Protein AF-A0A852EEK1-F1 (afdb_monomer)

Mean predicted aligned error: 7.88 Å

Solvent-accessible surface area (backbone atoms only — not comparable to full-atom values): 4800 Å² total; per-residue (Å²): 132,91,72,77,84,87,84,85,82,55,72,78,37,72,51,75,45,79,46,68,33,84,50,96,52,64,44,71,86,82,73,81,70,51,69,89,70,80,75,61,98,69,58,80,81,72,69,79,57,90,39,45,43,54,75,36,74,50,72,49,72,44,73,34,43,73,90,56,43,134

InterPro domains:
  IPR008972 Cupredoxin [G3DSA:2.60.40.420] (1-70)
  IPR008972 Cupredoxin [SSF49503] (1-70)
  IPR011707 Multicopper oxidase-like, N-terminal [PF07732] (2-67)

Sequence (70 aa):
GLLGPTLRAEVGDTLVVHLKNMADKPVSIHPQGLGSLYDDRTLPAEKRDDAVLPGQLYTYVWDISEEVGP

Nearest PDB structures (foldseek):
  1sdd-assembly1_A  TM=8.114E-01  e=7.553E-05  Bos taurus
  4bdv-assembly1_A  TM=8.067E-01  e=2.523E-04  Homo sapiens
  8tn9-assembly1_A  TM=8.168E-01  e=9.633E-04  Homo sapiens
  1wib-assembly1_A  TM=2.785E-01  e=9.331E+00  Mus musculus

Foldseek 3Di:
DPDDDDDDDDAQDKDKDKDFAQDQAFADDDDPLQPPPPPPVDDCVVVPRRGAHHGGIDMDIGHRHPNSPD

Organism: Vidua macroura (NCBI:txid187451)

pLDDT: mean 77.02, std 17.78, range [41.66, 95.75]

Radius of gyration: 13.35 Å; Cα contacts (8 Å, |Δi|>4): 83; chains: 1; bounding box: 31×37×31 Å

Structure (mmCIF, N/CA/C/O backbone):
data_AF-A0A852EEK1-F1
#
_entry.id   AF-A0A852EEK1-F1
#
loop_
_atom_site.group_PDB
_atom_site.id
_atom_site.type_symbol
_atom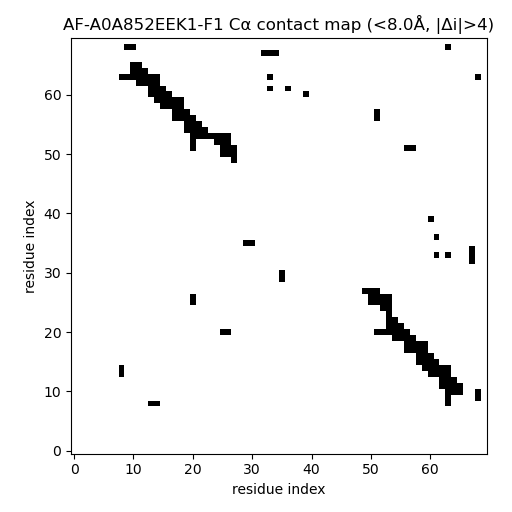_site.label_atom_id
_atom_site.label_alt_id
_atom_site.label_comp_id
_atom_site.label_asym_id
_atom_site.label_entity_id
_atom_site.label_seq_id
_atom_site.pdbx_PDB_ins_code
_atom_site.Cartn_x
_atom_site.Cartn_y
_atom_site.Cartn_z
_atom_site.occupancy
_atom_site.B_iso_or_equiv
_atom_site.auth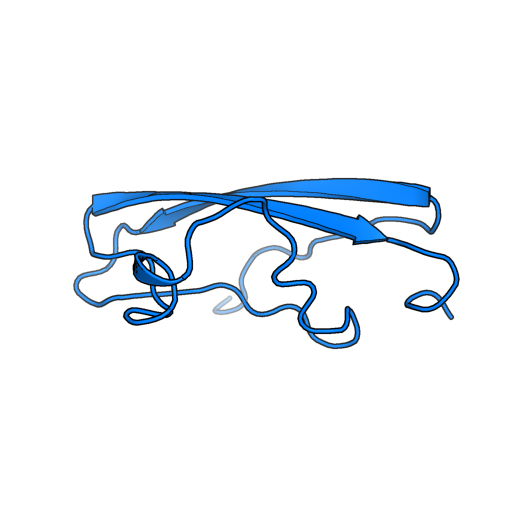_seq_id
_atom_site.auth_comp_id
_atom_site.auth_asym_id
_atom_site.auth_atom_id
_atom_site.pdbx_PDB_model_num
ATOM 1 N N . GLY A 1 1 ? -1.846 -17.046 7.515 1.00 78.44 1 GLY A N 1
ATOM 2 C CA . GLY A 1 1 ? -0.614 -16.420 8.043 1.00 78.44 1 GLY A CA 1
ATOM 3 C C . GLY A 1 1 ? -0.897 -14.977 8.416 1.00 78.44 1 GLY A C 1
ATOM 4 O O . GLY A 1 1 ? -2.016 -14.539 8.193 1.00 78.44 1 GLY A O 1
ATOM 5 N N . LEU A 1 2 ? 0.084 -14.266 8.983 1.00 93.44 2 LEU A N 1
ATOM 6 C CA . LEU A 1 2 ? -0.041 -12.855 9.403 1.00 93.44 2 LEU A CA 1
ATOM 7 C C . LEU A 1 2 ? 0.453 -11.845 8.351 1.00 93.44 2 LEU A C 1
ATOM 9 O O . LEU A 1 2 ? 0.274 -10.645 8.525 1.00 93.44 2 LEU A O 1
ATOM 13 N N . LEU A 1 3 ? 1.101 -12.323 7.286 1.00 94.06 3 LEU A N 1
ATOM 14 C CA . LEU A 1 3 ? 1.640 -11.475 6.227 1.00 94.06 3 LEU A CA 1
ATOM 15 C C . LEU A 1 3 ? 0.533 -11.041 5.264 1.00 94.06 3 LEU A C 1
ATOM 17 O O . LEU A 1 3 ? -0.333 -11.844 4.909 1.00 94.06 3 LEU A O 1
ATOM 21 N N . GLY A 1 4 ? 0.600 -9.778 4.843 1.00 90.94 4 GLY A N 1
ATOM 22 C CA . GLY A 1 4 ? -0.239 -9.239 3.778 1.00 90.94 4 GLY A CA 1
ATOM 23 C C . GLY A 1 4 ? 0.062 -9.869 2.409 1.00 90.94 4 GLY A C 1
ATOM 24 O O . GLY A 1 4 ? 0.953 -10.716 2.287 1.00 90.94 4 GLY A O 1
ATOM 25 N N . PRO A 1 5 ? -0.680 -9.469 1.364 1.00 94.00 5 PRO A N 1
ATOM 26 C CA . PRO A 1 5 ? -0.464 -9.976 0.015 1.00 94.00 5 PRO A CA 1
ATOM 27 C C . PRO A 1 5 ? 0.922 -9.587 -0.514 1.00 94.00 5 PRO A C 1
ATOM 29 O O . PRO A 1 5 ? 1.419 -8.491 -0.259 1.00 94.00 5 PRO A O 1
ATOM 32 N N . THR A 1 6 ? 1.533 -10.479 -1.292 1.00 93.38 6 THR A N 1
ATOM 33 C CA . THR A 1 6 ? 2.755 -10.163 -2.037 1.00 93.38 6 THR A CA 1
ATOM 34 C C . THR A 1 6 ? 2.395 -9.371 -3.288 1.00 93.38 6 THR A C 1
ATOM 36 O O . THR A 1 6 ? 1.660 -9.871 -4.138 1.00 93.38 6 THR A O 1
ATOM 39 N N . LEU A 1 7 ? 2.939 -8.161 -3.413 1.00 90.38 7 LEU A N 1
ATOM 40 C CA . LEU A 1 7 ? 2.841 -7.344 -4.621 1.00 90.38 7 LEU A CA 1
ATOM 41 C C . LEU A 1 7 ? 4.063 -7.602 -5.516 1.00 90.38 7 LEU A C 1
ATOM 43 O O . LEU A 1 7 ? 5.170 -7.775 -5.007 1.00 90.38 7 LEU A O 1
ATOM 47 N N . ARG A 1 8 ? 3.861 -7.671 -6.836 1.00 91.00 8 ARG A N 1
ATOM 48 C CA . ARG A 1 8 ? 4.909 -7.900 -7.844 1.00 91.00 8 ARG A CA 1
ATOM 49 C C . ARG A 1 8 ? 4.691 -6.954 -9.019 1.00 91.00 8 ARG A C 1
ATOM 51 O O . ARG A 1 8 ? 3.542 -6.734 -9.391 1.00 91.00 8 ARG A O 1
ATOM 58 N N . ALA A 1 9 ? 5.781 -6.443 -9.569 1.00 89.31 9 ALA A N 1
ATOM 59 C CA . ALA A 1 9 ? 5.817 -5.576 -10.739 1.00 89.31 9 ALA A CA 1
ATOM 60 C C . ALA A 1 9 ? 7.210 -5.674 -11.379 1.00 89.31 9 ALA A C 1
ATOM 62 O O . ALA A 1 9 ? 8.164 -6.084 -10.707 1.00 89.31 9 ALA A O 1
ATOM 63 N N . GLU A 1 10 ? 7.315 -5.323 -12.653 1.00 91.69 10 GLU A N 1
ATOM 64 C CA . GLU A 1 10 ? 8.566 -5.243 -13.404 1.00 91.69 10 GLU A CA 1
ATOM 65 C C . GLU A 1 10 ? 8.972 -3.783 -13.633 1.00 91.69 10 GLU A C 1
ATOM 67 O O . GLU A 1 10 ? 8.193 -2.853 -13.423 1.00 91.69 10 GLU A O 1
ATOM 72 N N . VAL A 1 11 ? 10.220 -3.569 -14.047 1.00 91.00 11 VAL A N 1
ATOM 73 C CA . VAL A 1 11 ? 10.686 -2.234 -14.426 1.00 91.00 11 VAL A CA 1
ATOM 74 C C . VAL A 1 11 ? 9.885 -1.737 -15.631 1.00 91.00 11 VAL A C 1
ATOM 76 O O . VAL A 1 11 ? 9.779 -2.429 -16.642 1.00 91.00 11 VAL A O 1
ATOM 79 N N . GLY A 1 12 ? 9.340 -0.529 -15.518 1.00 88.81 12 GLY A N 1
ATOM 80 C CA . GLY A 1 12 ? 8.433 0.083 -16.486 1.00 88.81 12 GLY A CA 1
ATOM 81 C C . GLY A 1 12 ? 6.950 -0.041 -16.124 1.00 88.81 12 GLY A C 1
ATOM 82 O O . GLY A 1 12 ? 6.133 0.632 -16.752 1.00 88.81 12 GLY A O 1
ATOM 83 N N . ASP A 1 13 ? 6.592 -0.842 -15.115 1.00 91.94 13 ASP A N 1
ATOM 84 C CA . ASP A 1 13 ? 5.213 -0.941 -14.632 1.00 91.94 13 ASP A CA 1
ATOM 85 C C . ASP A 1 13 ? 4.829 0.231 -13.715 1.00 91.94 13 ASP A C 1
ATOM 87 O O . ASP A 1 13 ? 5.655 0.791 -12.990 1.00 91.94 13 ASP A O 1
ATOM 91 N N . THR A 1 14 ? 3.526 0.515 -13.658 1.00 89.00 14 THR A N 1
ATOM 92 C CA . THR A 1 14 ? 2.916 1.345 -12.611 1.00 89.00 14 THR A CA 1
ATOM 93 C C . THR A 1 14 ? 2.032 0.472 -11.726 1.00 89.00 14 THR A C 1
ATOM 95 O O . THR A 1 14 ? 1.038 -0.107 -12.177 1.00 89.00 14 THR A O 1
ATOM 98 N N . LEU A 1 15 ? 2.352 0.405 -10.437 1.00 87.12 15 LEU A N 1
ATOM 99 C CA . LEU A 1 15 ? 1.564 -0.309 -9.444 1.00 87.12 15 LEU A CA 1
ATOM 100 C C . LEU A 1 15 ? 0.539 0.629 -8.799 1.00 87.12 15 LEU A C 1
ATOM 102 O O . LEU A 1 15 ? 0.899 1.607 -8.148 1.00 87.12 15 LEU A O 1
ATOM 106 N N . VAL A 1 16 ? -0.746 0.295 -8.931 1.00 89.81 16 VAL A N 1
ATOM 107 C CA . VAL A 1 16 ? -1.854 1.047 -8.323 1.00 89.81 16 VAL A CA 1
ATOM 108 C C . VAL A 1 16 ? -2.484 0.228 -7.196 1.00 89.81 16 VAL A C 1
ATOM 110 O O . VAL A 1 16 ? -3.106 -0.808 -7.439 1.00 89.81 16 VAL A O 1
ATOM 113 N N . VAL A 1 17 ? -2.358 0.696 -5.954 1.00 87.94 17 VAL A N 1
ATOM 114 C CA . VAL A 1 17 ? -2.865 0.013 -4.754 1.00 87.94 17 VAL A CA 1
ATOM 115 C C . VAL A 1 17 ? -3.980 0.822 -4.112 1.00 87.94 17 VAL A C 1
ATOM 117 O O . VAL A 1 17 ? -3.768 1.928 -3.629 1.00 87.94 17 VAL A O 1
ATOM 120 N N . HIS A 1 18 ? -5.166 0.226 -4.026 1.00 91.25 18 HIS A N 1
ATOM 121 C CA . HIS A 1 18 ? -6.307 0.811 -3.329 1.00 91.25 18 HIS A CA 1
ATOM 122 C C . HIS A 1 18 ? -6.338 0.310 -1.882 1.00 91.25 18 HIS A C 1
ATOM 124 O O . HIS A 1 18 ? -6.674 -0.848 -1.621 1.00 91.25 18 HIS A O 1
ATOM 130 N N . LEU A 1 19 ? -5.994 1.176 -0.933 1.00 88.75 19 LEU A N 1
ATOM 131 C CA . LEU A 1 19 ? -6.066 0.895 0.494 1.00 88.75 19 LEU A CA 1
ATOM 132 C C . LEU A 1 19 ? -7.394 1.396 1.056 1.00 88.75 19 LEU A C 1
ATOM 134 O O . LEU A 1 19 ? -7.674 2.590 1.030 1.00 88.75 19 LEU A O 1
ATOM 138 N N . LYS A 1 20 ? -8.172 0.491 1.653 1.00 92.88 20 LYS A N 1
ATOM 139 C CA . LYS A 1 20 ? -9.298 0.838 2.524 1.00 92.88 20 LYS A CA 1
ATOM 140 C C . LYS A 1 20 ? -8.934 0.517 3.968 1.00 92.88 20 LYS A C 1
ATOM 142 O O . LYS A 1 20 ? -8.770 -0.658 4.303 1.00 92.88 20 LYS A O 1
ATOM 147 N N . ASN A 1 21 ? -8.838 1.529 4.826 1.00 93.75 21 ASN A N 1
ATOM 148 C CA . ASN A 1 21 ? -8.550 1.298 6.235 1.00 93.75 21 ASN A CA 1
ATOM 149 C C . ASN A 1 21 ? -9.816 0.834 6.968 1.00 93.75 21 ASN A C 1
ATOM 151 O O . ASN A 1 21 ? -10.736 1.611 7.206 1.00 93.75 21 ASN A O 1
ATOM 155 N N . MET A 1 22 ? -9.861 -0.446 7.330 1.00 95.75 22 MET A N 1
ATOM 156 C CA . MET A 1 22 ? -10.934 -1.034 8.144 1.00 95.75 22 MET A CA 1
ATOM 157 C C . MET A 1 22 ? -10.489 -1.325 9.586 1.00 95.75 22 MET A C 1
ATOM 159 O O . MET A 1 22 ? -11.203 -2.006 10.317 1.00 95.75 22 MET A O 1
ATOM 163 N N . ALA A 1 23 ? -9.310 -0.845 9.987 1.00 94.31 23 ALA A N 1
ATOM 164 C CA . ALA A 1 23 ? -8.840 -0.891 11.365 1.00 94.31 23 ALA A CA 1
ATOM 165 C C . ALA A 1 23 ? -9.389 0.294 12.178 1.00 94.31 23 ALA A C 1
ATOM 167 O O . ALA A 1 23 ? -9.982 1.229 11.645 1.00 94.31 23 ALA A O 1
ATOM 168 N N . ASP A 1 24 ? -9.163 0.249 13.486 1.00 95.75 24 ASP A N 1
ATOM 169 C CA . ASP A 1 24 ? -9.532 1.268 14.474 1.00 95.75 24 ASP A CA 1
ATOM 170 C C . ASP A 1 24 ? -8.481 2.377 14.641 1.00 95.75 24 ASP A C 1
ATOM 172 O O . ASP A 1 24 ? -8.713 3.369 15.331 1.00 95.75 24 ASP A O 1
ATOM 176 N N . LYS A 1 25 ? -7.330 2.227 13.985 1.00 91.50 25 LYS A N 1
ATOM 177 C CA . LYS A 1 25 ? -6.203 3.158 14.032 1.00 91.50 25 LYS A CA 1
ATOM 178 C C . LYS A 1 25 ? -5.801 3.625 12.634 1.00 91.50 25 LYS A C 1
ATOM 180 O O . LYS A 1 25 ? -6.056 2.905 11.667 1.00 91.50 25 LYS A O 1
ATOM 185 N N . PRO A 1 26 ? -5.154 4.794 12.508 1.00 87.88 26 PRO A N 1
ATOM 186 C CA . PRO A 1 26 ? -4.569 5.225 11.244 1.00 87.88 26 PRO A CA 1
ATOM 187 C C . PRO A 1 26 ? -3.529 4.212 10.735 1.00 87.88 26 PRO A C 1
ATOM 189 O O . PRO A 1 26 ? -2.756 3.670 11.530 1.00 87.88 26 PRO A O 1
ATOM 192 N N . VAL A 1 27 ? -3.516 3.944 9.426 1.00 88.25 27 VAL A N 1
ATOM 193 C CA . VAL A 1 27 ? -2.561 3.021 8.781 1.00 88.25 27 VAL A CA 1
ATOM 194 C C . VAL A 1 27 ? -2.023 3.594 7.472 1.00 88.25 27 VAL A C 1
ATOM 196 O O . VAL A 1 27 ? -2.704 4.360 6.800 1.00 88.25 27 VAL A O 1
ATOM 199 N N . SER A 1 28 ? -0.831 3.175 7.064 1.00 85.25 28 SER A N 1
ATOM 200 C CA . SER A 1 28 ? -0.241 3.519 5.767 1.00 85.25 28 SER A CA 1
ATOM 201 C C . SER A 1 28 ? 0.537 2.338 5.188 1.00 85.25 28 SER A C 1
ATOM 203 O O . SER A 1 28 ? 0.850 1.379 5.899 1.00 85.25 28 SER A O 1
ATOM 205 N N . ILE A 1 29 ? 0.817 2.384 3.881 1.00 85.00 29 ILE A N 1
ATOM 206 C CA . ILE A 1 29 ? 1.699 1.427 3.202 1.00 85.00 29 ILE A CA 1
ATOM 207 C C . ILE A 1 29 ? 2.964 2.164 2.772 1.00 85.00 29 ILE A C 1
ATOM 209 O O . ILE A 1 29 ? 2.889 3.137 2.028 1.00 85.00 29 ILE A O 1
ATOM 213 N N . HIS A 1 30 ? 4.119 1.674 3.221 1.00 81.31 30 HIS A N 1
ATOM 214 C CA . HIS A 1 30 ? 5.422 2.223 2.864 1.00 81.31 30 HIS A CA 1
ATOM 215 C C . HIS A 1 30 ? 6.232 1.172 2.087 1.00 81.31 30 HIS A C 1
ATOM 217 O O . HIS A 1 30 ? 6.666 0.184 2.692 1.00 81.31 30 HIS A O 1
ATOM 223 N N . PRO A 1 31 ? 6.447 1.339 0.770 1.00 76.12 31 PRO A N 1
ATOM 224 C CA . PRO A 1 31 ? 7.304 0.437 0.012 1.00 76.12 31 PRO A CA 1
ATOM 225 C C . PRO A 1 31 ? 8.769 0.623 0.427 1.00 76.12 31 PRO A C 1
ATOM 227 O O . PRO A 1 31 ? 9.219 1.726 0.717 1.00 76.12 31 PRO A O 1
ATOM 230 N N . GLN A 1 32 ? 9.528 -0.468 0.483 1.00 73.06 32 GLN A N 1
ATOM 231 C CA . GLN A 1 32 ? 10.965 -0.424 0.748 1.00 73.06 32 GLN A CA 1
ATOM 232 C C . GLN A 1 32 ? 11.721 -0.526 -0.582 1.00 73.06 32 GLN A C 1
ATOM 234 O O . GLN A 1 32 ? 11.412 -1.400 -1.384 1.00 73.06 32 GLN A O 1
ATOM 239 N N . GLY A 1 33 ? 12.707 0.344 -0.819 1.00 64.38 33 GLY A N 1
ATOM 240 C CA . GLY A 1 33 ? 13.544 0.321 -2.032 1.00 64.38 33 GLY A CA 1
ATOM 241 C C . GLY A 1 33 ? 12.988 1.133 -3.203 1.00 64.38 33 GLY A C 1
ATOM 242 O O . GLY A 1 33 ? 13.763 1.695 -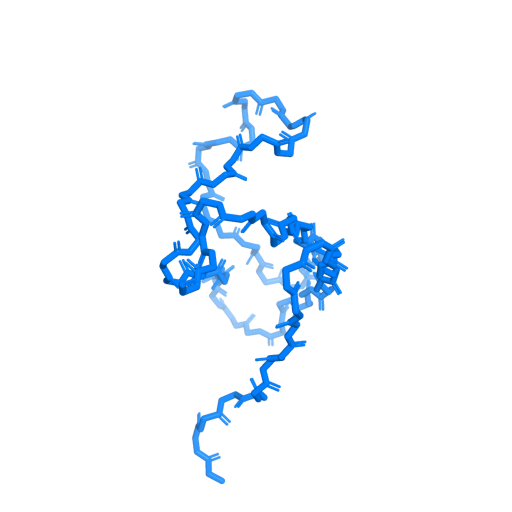3.966 1.00 64.38 33 GLY A O 1
ATOM 243 N N . LEU A 1 34 ? 11.668 1.313 -3.268 1.00 60.59 34 LEU A N 1
ATOM 244 C CA . LEU A 1 34 ? 11.095 2.455 -3.968 1.00 60.59 34 LEU A CA 1
ATOM 245 C C . LEU A 1 34 ? 11.400 3.655 -3.071 1.00 60.59 34 LEU A C 1
ATOM 247 O O . LEU A 1 34 ? 10.950 3.678 -1.922 1.00 60.59 34 LEU A O 1
ATOM 251 N N . GLY A 1 35 ? 12.236 4.594 -3.528 1.00 52.50 35 GLY A N 1
ATOM 252 C CA . GLY A 1 35 ? 12.429 5.863 -2.823 1.00 52.50 35 GLY A CA 1
ATOM 253 C C . GLY A 1 35 ? 11.065 6.423 -2.421 1.00 52.50 35 GLY A C 1
ATOM 254 O O . GLY A 1 35 ? 10.064 6.111 -3.063 1.00 52.50 35 GLY A O 1
ATOM 255 N N . SER A 1 36 ? 10.989 7.185 -1.333 1.00 52.41 36 SER A N 1
ATOM 256 C CA . SER A 1 36 ? 9.729 7.755 -0.859 1.00 52.41 36 SER A CA 1
ATOM 257 C C . SER A 1 36 ? 9.204 8.781 -1.875 1.00 52.41 36 SER A C 1
ATOM 259 O O . SER A 1 36 ? 9.361 9.989 -1.699 1.00 52.41 36 SER A O 1
ATOM 261 N N . LEU A 1 37 ? 8.665 8.300 -2.992 1.00 48.06 37 LEU A N 1
ATOM 262 C CA . LEU A 1 37 ? 8.183 9.069 -4.123 1.00 48.06 37 LEU A CA 1
ATOM 263 C C . LEU A 1 37 ? 6.799 9.584 -3.734 1.00 48.06 37 LEU A C 1
ATOM 265 O O . LEU A 1 37 ? 5.768 9.165 -4.244 1.00 48.06 37 LEU A O 1
ATOM 269 N N . TYR A 1 38 ? 6.809 10.498 -2.765 1.00 47.53 38 TYR A N 1
ATOM 270 C CA . TYR A 1 38 ? 5.726 11.410 -2.419 1.00 47.53 38 TYR A CA 1
ATOM 271 C C . TYR A 1 38 ? 5.621 12.514 -3.481 1.00 47.53 38 TYR A C 1
ATOM 273 O O . TYR A 1 38 ? 5.646 13.705 -3.155 1.00 47.53 38 TYR A O 1
ATOM 281 N N . ASP A 1 39 ? 5.574 12.113 -4.750 1.00 43.19 39 ASP A N 1
ATOM 282 C CA . ASP A 1 39 ? 5.184 12.982 -5.859 1.00 43.19 39 ASP A CA 1
ATOM 283 C C . ASP A 1 39 ? 3.856 12.486 -6.448 1.00 43.19 39 ASP A C 1
ATOM 285 O O . ASP A 1 39 ? 3.609 12.514 -7.653 1.00 43.19 39 ASP A O 1
ATOM 289 N N . ASP A 1 40 ? 2.961 12.023 -5.568 1.00 46.28 40 ASP A N 1
ATOM 290 C CA . ASP A 1 40 ? 1.546 12.168 -5.855 1.00 46.28 40 ASP A CA 1
ATOM 291 C C . ASP A 1 40 ? 1.235 13.667 -5.750 1.00 46.28 40 ASP A C 1
ATOM 293 O O . ASP A 1 40 ? 1.797 14.397 -4.938 1.00 46.28 40 ASP A O 1
ATOM 297 N N . ARG A 1 41 ? 0.408 14.192 -6.644 1.00 41.69 41 ARG A N 1
ATOM 298 C CA . ARG A 1 41 ? 0.163 15.635 -6.785 1.00 41.69 41 ARG A CA 1
ATOM 299 C C . ARG A 1 41 ? -0.706 16.197 -5.644 1.00 41.69 41 ARG A C 1
ATOM 301 O O . ARG A 1 41 ? -1.650 16.939 -5.910 1.00 41.69 41 ARG A O 1
ATOM 308 N N . THR A 1 42 ? -0.421 15.822 -4.401 1.00 46.81 42 THR A N 1
ATOM 309 C CA . THR A 1 42 ? -1.126 16.224 -3.186 1.00 46.81 42 THR A CA 1
ATOM 310 C C . THR A 1 42 ? -0.482 17.449 -2.548 1.00 46.81 42 THR A C 1
ATOM 312 O O . THR A 1 42 ? 0.729 17.700 -2.607 1.00 46.81 42 THR A O 1
ATOM 315 N N . LEU A 1 43 ? -1.336 18.295 -1.981 1.00 41.91 43 LEU A N 1
ATOM 316 C CA . LEU A 1 43 ? -0.958 19.569 -1.394 1.00 41.91 43 LEU A CA 1
ATOM 317 C C . LEU A 1 43 ? -0.159 19.332 -0.101 1.00 41.91 43 LEU A C 1
ATOM 319 O O . LEU A 1 43 ? -0.443 18.402 0.644 1.00 41.91 43 LEU A O 1
ATOM 323 N N . PRO A 1 44 ? 0.774 20.225 0.277 1.00 45.50 44 PRO A N 1
ATOM 324 C CA . PRO A 1 44 ? 1.532 20.119 1.531 1.00 45.50 44 PRO A CA 1
ATOM 325 C C . PRO A 1 44 ? 0.678 20.032 2.811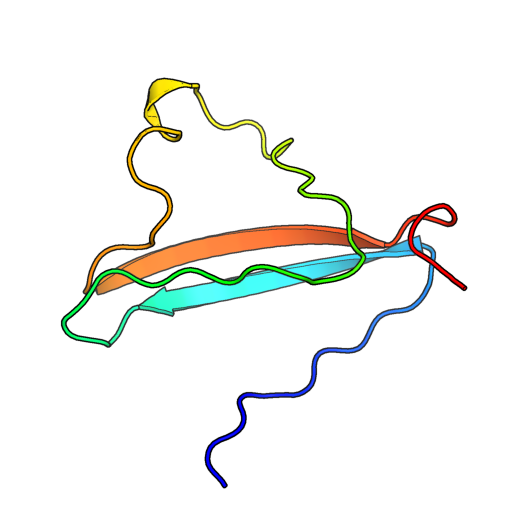 1.00 45.50 44 PRO A C 1
ATOM 327 O O . PRO A 1 44 ? 1.182 19.661 3.866 1.00 45.50 44 PRO A O 1
ATOM 330 N N . ALA A 1 45 ? -0.608 20.391 2.740 1.00 44.28 45 ALA A N 1
ATOM 331 C CA . ALA A 1 45 ? -1.557 20.235 3.838 1.00 44.28 45 ALA A CA 1
ATOM 332 C C . ALA A 1 45 ? -1.975 18.772 4.084 1.00 44.28 45 ALA A C 1
ATOM 334 O O . ALA A 1 45 ? -2.373 18.478 5.203 1.00 44.28 45 ALA A O 1
ATOM 335 N N . GLU A 1 46 ? -1.826 17.894 3.086 1.00 47.56 46 GLU A N 1
ATOM 336 C CA . GLU A 1 46 ? -2.037 16.435 3.142 1.00 47.56 46 GLU A CA 1
ATOM 337 C C . GLU A 1 46 ? -0.776 15.693 3.641 1.00 47.56 46 GLU A C 1
ATOM 339 O O . GLU A 1 46 ? -0.773 14.477 3.788 1.00 47.56 46 GLU A O 1
ATOM 344 N N . LYS A 1 47 ? 0.308 16.438 3.925 1.00 51.50 47 LYS A N 1
ATOM 345 C CA . LYS A 1 47 ? 1.603 15.940 4.424 1.00 51.50 47 LYS A CA 1
ATOM 346 C C . LYS A 1 47 ? 1.769 16.075 5.948 1.00 51.50 47 LYS A C 1
ATOM 348 O O . LYS A 1 47 ? 2.896 16.048 6.437 1.00 51.50 47 LYS A O 1
ATOM 353 N N . ARG A 1 48 ? 0.697 16.316 6.719 1.00 41.66 48 ARG A N 1
ATOM 354 C CA . ARG A 1 48 ? 0.760 16.454 8.196 1.00 41.66 48 ARG A CA 1
ATOM 355 C C . ARG A 1 48 ? 0.218 15.239 8.959 1.00 41.66 48 ARG A C 1
ATOM 357 O O . ARG A 1 48 ? 0.255 15.238 10.189 1.00 41.66 48 ARG A O 1
ATOM 364 N N . ASP A 1 49 ? -0.241 14.219 8.248 1.00 49.53 49 ASP A N 1
ATOM 365 C CA . ASP A 1 49 ? -1.060 13.128 8.763 1.00 49.53 49 ASP A CA 1
ATOM 366 C C . ASP A 1 49 ? -0.857 11.861 7.913 1.00 49.53 49 ASP A C 1
ATOM 368 O O . ASP A 1 49 ? -1.791 11.368 7.297 1.00 49.53 49 ASP A O 1
ATOM 372 N N . ASP A 1 50 ? 0.383 11.346 7.921 1.00 62.94 50 ASP A N 1
ATOM 373 C CA . 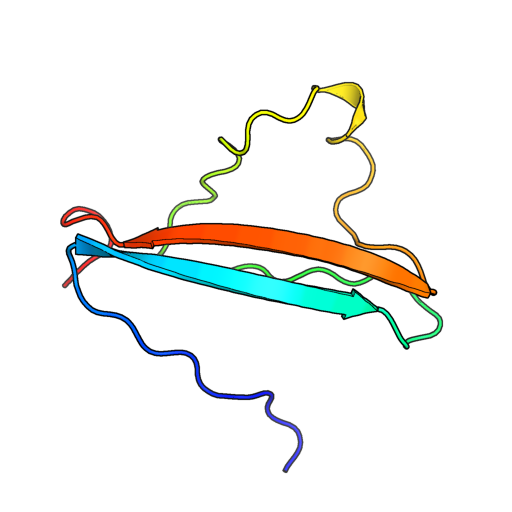ASP A 1 50 ? 0.990 10.193 7.204 1.00 62.94 50 ASP A CA 1
ATOM 374 C C . ASP A 1 50 ? 0.254 8.824 7.276 1.00 62.94 50 ASP A C 1
ATOM 376 O O . ASP A 1 50 ? 0.861 7.750 7.160 1.00 62.94 50 ASP A O 1
ATOM 380 N N . ALA A 1 51 ? -1.054 8.810 7.509 1.00 72.50 51 ALA A N 1
ATOM 381 C CA . ALA A 1 51 ? -1.861 7.625 7.688 1.00 72.50 51 ALA A CA 1
ATOM 382 C C . ALA A 1 51 ? 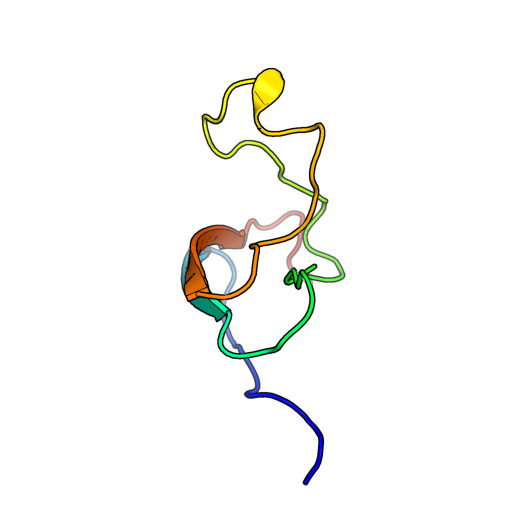-3.304 7.829 7.207 1.00 72.50 51 ALA A C 1
ATOM 384 O O . ALA A 1 51 ? -3.991 8.779 7.566 1.00 72.50 51 ALA A O 1
ATOM 385 N N . VAL A 1 52 ? -3.803 6.845 6.467 1.00 84.69 52 VAL A N 1
ATOM 386 C CA . VAL A 1 52 ? -5.213 6.715 6.103 1.00 84.69 52 VAL A CA 1
ATOM 387 C C . VAL A 1 52 ? -6.007 6.457 7.378 1.00 84.69 52 VAL A C 1
ATOM 389 O O . VAL A 1 52 ? -5.782 5.452 8.061 1.00 84.69 52 VAL A O 1
ATOM 392 N N . LEU A 1 53 ? -6.930 7.353 7.727 1.00 89.88 53 LEU A N 1
ATOM 393 C CA . LEU A 1 53 ? -7.724 7.240 8.953 1.00 89.88 53 LEU A CA 1
ATOM 394 C C . LEU A 1 53 ? -8.735 6.080 8.863 1.00 89.88 53 LEU A C 1
ATOM 396 O O . LEU A 1 53 ? -9.093 5.654 7.761 1.00 89.88 53 LEU A O 1
ATOM 400 N N . PRO A 1 54 ? -9.229 5.559 10.002 1.00 94.38 54 PRO A N 1
ATOM 401 C CA . PRO A 1 54 ? -10.279 4.541 10.022 1.00 94.38 54 PRO A CA 1
ATOM 402 C C . PRO A 1 54 ? -11.467 4.885 9.114 1.00 94.38 54 PRO A C 1
ATOM 404 O O . PRO A 1 54 ? -12.026 5.978 9.177 1.00 94.38 54 PRO A O 1
ATOM 407 N N . GLY A 1 55 ? -11.859 3.940 8.261 1.00 93.00 55 GLY A N 1
ATOM 408 C CA . GLY A 1 55 ? -12.962 4.076 7.309 1.00 93.00 55 GLY A CA 1
ATOM 409 C C . GLY A 1 55 ? -12.613 4.776 5.992 1.00 93.00 55 GLY A C 1
ATOM 410 O O . GLY A 1 55 ? -13.425 4.723 5.066 1.00 93.00 55 GLY A O 1
ATOM 411 N N . GLN A 1 56 ? -11.435 5.393 5.869 1.00 88.62 56 GLN A N 1
ATOM 412 C CA . GLN A 1 56 ? -11.026 6.084 4.645 1.00 88.62 56 GLN A CA 1
ATOM 413 C C . GLN A 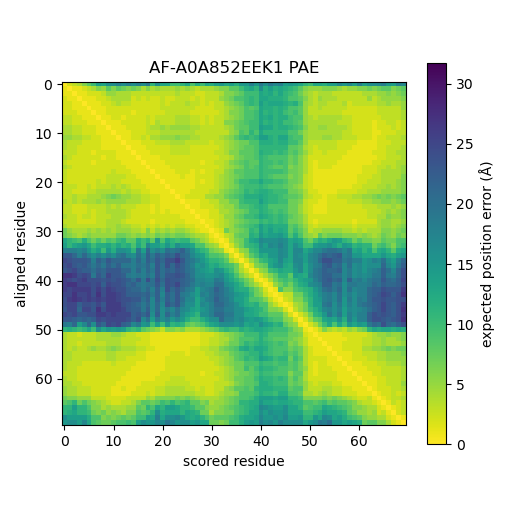1 56 ? -10.477 5.133 3.573 1.00 88.62 56 GLN A C 1
ATOM 415 O O . GLN A 1 56 ? -10.057 4.002 3.841 1.00 88.62 56 GLN A O 1
ATOM 420 N N . LEU A 1 57 ? -10.496 5.633 2.336 1.00 86.50 57 LEU A N 1
ATOM 421 C CA . LEU A 1 57 ? -9.904 5.014 1.158 1.00 86.50 57 LEU A CA 1
ATOM 422 C C . LEU A 1 57 ? -8.799 5.930 0.631 1.00 86.50 57 LEU A C 1
ATOM 424 O O . LEU A 1 57 ? -9.001 7.139 0.545 1.00 86.50 57 LEU A O 1
ATOM 428 N N . TYR A 1 58 ? -7.680 5.345 0.229 1.00 83.31 58 TYR A N 1
ATOM 429 C CA . TYR A 1 58 ? -6.603 6.050 -0.449 1.00 83.31 58 TYR A CA 1
ATOM 430 C C . TYR A 1 58 ? -5.984 5.165 -1.532 1.00 83.31 58 TYR A C 1
ATOM 432 O O . TYR A 1 58 ? -5.933 3.940 -1.385 1.00 83.31 58 TYR A O 1
ATOM 440 N N . THR A 1 59 ? -5.518 5.782 -2.615 1.00 84.25 59 THR A N 1
ATOM 441 C CA . THR A 1 59 ? -4.884 5.079 -3.732 1.00 84.25 59 THR A CA 1
ATOM 442 C C . THR A 1 59 ? -3.414 5.456 -3.805 1.00 84.25 59 THR A C 1
ATOM 444 O O . THR A 1 59 ? -3.086 6.599 -4.102 1.00 84.25 59 THR A O 1
ATOM 447 N N . TYR A 1 60 ? -2.540 4.478 -3.584 1.00 84.31 60 TYR A N 1
ATOM 448 C CA . TYR A 1 60 ? -1.113 4.612 -3.848 1.00 84.31 60 TYR A CA 1
ATOM 449 C C . TYR A 1 60 ? -0.835 4.313 -5.315 1.00 84.31 60 TYR A C 1
ATOM 451 O O . TYR A 1 60 ? -1.359 3.339 -5.862 1.00 84.31 60 TYR A O 1
ATOM 459 N N . VAL A 1 61 ? 0.012 5.131 -5.927 1.00 83.56 61 VAL A N 1
ATOM 460 C CA . VAL A 1 61 ? 0.514 4.925 -7.283 1.00 83.56 61 V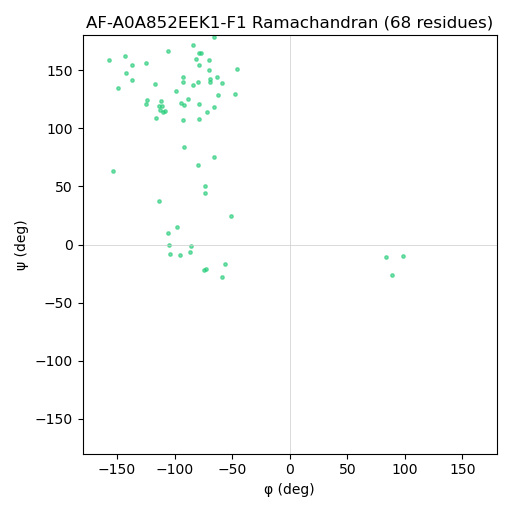AL A CA 1
ATOM 461 C C . VAL A 1 61 ? 2.031 4.941 -7.204 1.00 83.56 61 VAL A C 1
ATOM 463 O O . VAL A 1 61 ? 2.608 5.915 -6.728 1.00 83.56 61 VAL A O 1
ATOM 466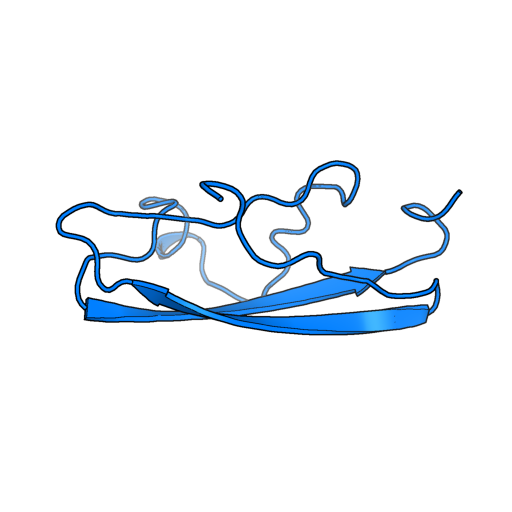 N N . TRP A 1 62 ? 2.663 3.851 -7.624 1.00 84.19 62 TRP A N 1
ATOM 467 C CA . TRP A 1 62 ? 4.116 3.733 -7.661 1.00 84.19 62 TRP A CA 1
ATOM 468 C C . TRP A 1 62 ? 4.576 3.369 -9.059 1.00 84.19 62 TRP A C 1
ATOM 470 O O . TRP A 1 62 ? 4.172 2.336 -9.591 1.00 84.19 62 TRP A O 1
ATOM 480 N N . ASP A 1 63 ? 5.457 4.190 -9.612 1.00 85.44 63 ASP A N 1
ATOM 481 C CA . ASP A 1 63 ? 6.144 3.895 -10.860 1.00 85.44 63 ASP A CA 1
ATOM 482 C C . ASP A 1 63 ? 7.423 3.110 -10.557 1.00 85.44 63 ASP A C 1
ATOM 484 O O . ASP A 1 63 ? 8.253 3.527 -9.746 1.00 85.44 63 ASP A O 1
ATOM 488 N N . ILE A 1 64 ? 7.568 1.942 -11.178 1.00 87.69 64 ILE A N 1
ATOM 489 C CA . ILE A 1 64 ? 8.722 1.064 -10.991 1.00 87.69 64 ILE A CA 1
ATOM 490 C C . ILE A 1 64 ? 9.760 1.427 -12.051 1.00 87.69 64 ILE A C 1
ATOM 492 O O . ILE A 1 64 ? 9.804 0.849 -13.134 1.00 87.69 64 ILE A O 1
ATOM 496 N N . SER A 1 65 ? 10.569 2.442 -11.768 1.00 84.12 65 SER A N 1
ATOM 497 C CA . SER A 1 65 ? 11.623 2.910 -12.669 1.00 84.12 65 SER A CA 1
ATOM 498 C C . SER A 1 65 ? 12.867 2.008 -12.650 1.00 84.12 65 SER A C 1
ATOM 500 O O . SER A 1 65 ? 13.074 1.192 -11.753 1.00 84.12 65 SER A O 1
ATOM 502 N N . GLU A 1 66 ? 13.736 2.167 -13.651 1.00 82.56 66 GLU A N 1
ATOM 503 C CA . GLU A 1 66 ? 15.033 1.471 -13.712 1.00 82.56 66 GLU A CA 1
ATOM 504 C C . GLU A 1 66 ? 15.927 1.775 -12.496 1.00 82.56 66 GLU A C 1
ATOM 506 O O . GLU A 1 66 ? 16.722 0.934 -12.101 1.00 82.56 66 GLU A O 1
ATOM 511 N N . GLU A 1 67 ? 15.781 2.947 -11.865 1.00 78.12 67 GLU A N 1
ATOM 512 C CA . GLU A 1 67 ? 16.604 3.361 -10.715 1.00 78.12 67 GLU A CA 1
ATOM 513 C C . GLU A 1 67 ? 16.243 2.636 -9.405 1.00 78.12 67 GLU A C 1
ATOM 515 O O . GLU A 1 67 ? 17.050 2.586 -8.477 1.00 78.12 67 GLU A O 1
ATOM 520 N N . VAL A 1 68 ? 15.021 2.099 -9.330 1.00 74.31 68 VAL A N 1
ATOM 521 C CA . VAL A 1 68 ? 14.505 1.314 -8.199 1.00 74.31 68 VAL A CA 1
ATOM 522 C C . VAL A 1 68 ? 14.479 -0.189 -8.506 1.00 74.31 68 VAL A C 1
ATOM 524 O O . VAL A 1 68 ? 14.199 -0.999 -7.618 1.00 74.31 68 VAL A O 1
ATOM 527 N N . GLY A 1 69 ? 14.758 -0.557 -9.760 1.00 66.56 69 GLY A N 1
ATOM 528 C CA . GLY A 1 69 ? 14.965 -1.926 -10.212 1.00 66.56 69 GLY A CA 1
ATOM 529 C C . GLY A 1 69 ? 16.367 -2.460 -9.870 1.00 66.56 69 GLY A C 1
ATOM 530 O O . GLY A 1 69 ? 17.248 -1.689 -9.489 1.00 66.56 69 GLY A O 1
ATOM 531 N N . PRO A 1 70 ? 16.570 -3.787 -9.942 1.00 61.97 70 PRO A N 1
ATOM 532 C CA . PRO A 1 70 ? 17.873 -4.424 -9.739 1.00 61.97 70 PRO A CA 1
ATOM 533 C C . PRO A 1 70 ? 18.882 -4.158 -10.865 1.00 61.97 70 PRO A C 1
ATOM 535 O O . PRO A 1 70 ? 18.455 -3.948 -12.022 1.00 61.97 70 PRO A O 1
#

Secondary structure (DSSP, 8-state):
----PPP---TT-EEEEEEE--SSS-B----SSS-----SS--GGGGS--SBPTT-EEEEEEE--TTT--